Protein AF-A0AAN4WXF1-F1 (afdb_monomer)

Structure (mmCIF, N/CA/C/O backbone):
data_AF-A0AAN4WXF1-F1
#
_entry.id   AF-A0AAN4WXF1-F1
#
loop_
_atom_site.group_PDB
_atom_site.id
_atom_site.type_symbol
_atom_site.label_atom_id
_atom_site.label_alt_id
_atom_site.label_comp_id
_atom_site.label_asym_id
_atom_site.label_entity_id
_atom_site.label_seq_id
_atom_site.pdbx_PDB_ins_code
_atom_site.Cartn_x
_atom_site.Cartn_y
_atom_site.Cartn_z
_atom_site.occupancy
_atom_site.B_iso_or_equiv
_atom_site.auth_seq_id
_atom_site.auth_comp_id
_atom_site.auth_asym_id
_atom_site.auth_atom_id
_atom_site.pdbx_PDB_model_num
ATOM 1 N N . MET A 1 1 ? -8.183 4.269 -9.294 1.00 59.34 1 MET A N 1
ATOM 2 C CA . MET A 1 1 ? -8.084 4.312 -7.815 1.00 59.34 1 MET A CA 1
ATOM 3 C C . MET A 1 1 ? -9.242 3.637 -7.109 1.00 59.34 1 MET A C 1
ATOM 5 O O . MET A 1 1 ? -8.996 2.835 -6.213 1.00 59.34 1 MET A O 1
ATOM 9 N N . ASP A 1 2 ? -10.482 3.913 -7.511 1.00 66.62 2 ASP A N 1
ATOM 10 C CA . ASP A 1 2 ? -11.657 3.361 -6.826 1.00 66.62 2 ASP A CA 1
ATOM 11 C C . ASP A 1 2 ? -11.705 1.835 -6.850 1.00 66.62 2 ASP A C 1
ATOM 13 O O . ASP A 1 2 ? -12.111 1.224 -5.871 1.00 66.62 2 ASP A O 1
ATOM 17 N N . GLU A 1 3 ? -11.187 1.201 -7.902 1.00 74.62 3 GLU A N 1
ATOM 18 C CA . GLU A 1 3 ? -11.082 -0.256 -7.959 1.00 74.62 3 GLU A CA 1
ATOM 19 C C . GLU A 1 3 ? -10.227 -0.833 -6.817 1.00 74.62 3 GLU A C 1
ATOM 21 O O . GLU A 1 3 ? -10.701 -1.702 -6.098 1.00 74.62 3 GLU A O 1
ATOM 26 N N . LEU A 1 4 ? -9.008 -0.329 -6.579 1.00 75.62 4 LEU A N 1
ATOM 27 C CA . LEU A 1 4 ? -8.155 -0.815 -5.481 1.00 75.62 4 LEU A CA 1
ATOM 28 C C . LEU A 1 4 ? -8.730 -0.454 -4.108 1.00 75.62 4 LEU A C 1
ATOM 30 O O . LEU A 1 4 ? -8.654 -1.254 -3.180 1.00 75.62 4 LEU A O 1
ATOM 34 N N . ARG A 1 5 ? -9.350 0.722 -3.973 1.00 77.62 5 ARG A N 1
ATOM 35 C CA . ARG A 1 5 ? -10.013 1.132 -2.726 1.00 77.62 5 ARG A CA 1
ATOM 36 C C . ARG A 1 5 ? -11.242 0.275 -2.411 1.00 77.62 5 ARG A C 1
ATOM 38 O O . ARG A 1 5 ? -11.523 0.029 -1.244 1.00 77.62 5 ARG A O 1
ATOM 45 N N . ASN A 1 6 ? -11.955 -0.202 -3.429 1.00 79.00 6 ASN A N 1
ATOM 46 C CA . ASN A 1 6 ? -13.164 -1.006 -3.254 1.00 79.00 6 ASN A CA 1
ATOM 47 C C . ASN A 1 6 ? -12.859 -2.507 -3.167 1.00 79.00 6 ASN A C 1
ATOM 49 O O . ASN A 1 6 ? -13.445 -3.208 -2.342 1.00 79.00 6 ASN A O 1
ATOM 53 N N . LEU A 1 7 ? -11.926 -2.997 -3.985 1.00 82.88 7 LEU A N 1
ATOM 54 C CA . LEU A 1 7 ? -11.638 -4.424 -4.152 1.00 82.88 7 LEU A CA 1
ATOM 55 C C . LEU A 1 7 ? -10.369 -4.873 -3.421 1.00 82.88 7 LEU A C 1
ATOM 57 O O . LEU A 1 7 ? -10.243 -6.049 -3.094 1.00 82.88 7 LEU A O 1
ATOM 61 N N . GLY A 1 8 ? -9.449 -3.960 -3.112 1.00 86.12 8 GLY A N 1
ATOM 62 C CA . GLY A 1 8 ? -8.135 -4.289 -2.568 1.00 86.12 8 GLY A CA 1
ATOM 63 C C . GLY A 1 8 ? -7.158 -4.807 -3.628 1.00 86.12 8 GLY A C 1
ATOM 64 O O . GLY A 1 8 ? -7.427 -4.782 -4.830 1.00 86.12 8 GLY A O 1
ATOM 65 N N . PHE A 1 9 ? -6.013 -5.318 -3.182 1.00 86.62 9 PHE A N 1
ATOM 66 C CA . PHE A 1 9 ? -4.986 -5.918 -4.038 1.00 86.62 9 PHE A CA 1
ATOM 67 C C . PHE A 1 9 ? -5.253 -7.417 -4.224 1.00 86.62 9 PHE A C 1
ATOM 69 O O . PHE A 1 9 ? -4.504 -8.271 -3.744 1.00 86.62 9 PHE A O 1
ATOM 76 N N . GLN A 1 10 ? -6.374 -7.750 -4.870 1.00 79.12 10 GLN A N 1
ATOM 77 C CA . GLN A 1 10 ? -6.744 -9.149 -5.130 1.00 79.12 10 GLN A CA 1
ATOM 78 C C . GLN A 1 10 ? -6.155 -9.701 -6.423 1.00 79.12 10 GLN A C 1
ATOM 80 O O . GLN A 1 10 ? -5.816 -10.880 -6.490 1.00 79.12 10 GLN A O 1
ATOM 85 N N . ARG A 1 11 ? -6.003 -8.843 -7.433 1.00 72.69 11 ARG A N 1
ATOM 86 C CA . ARG A 1 11 ? -5.350 -9.176 -8.699 1.00 72.69 11 ARG A CA 1
ATOM 87 C C . ARG A 1 11 ? -3.944 -8.598 -8.696 1.00 72.69 11 ARG A C 1
ATOM 89 O O . ARG A 1 11 ? -3.783 -7.392 -8.520 1.00 72.69 11 ARG A O 1
ATOM 96 N N . ARG A 1 12 ? -2.954 -9.460 -8.911 1.00 76.69 12 ARG A N 1
ATOM 97 C CA . ARG A 1 12 ? -1.555 -9.063 -9.085 1.00 76.69 12 ARG A CA 1
ATOM 98 C C . ARG A 1 12 ? -1.435 -8.360 -10.430 1.00 76.69 12 ARG A C 1
ATOM 100 O O . ARG A 1 12 ? -1.996 -8.830 -11.419 1.00 76.69 12 ARG A O 1
ATOM 107 N N . ARG A 1 13 ? -0.791 -7.197 -10.443 1.00 68.06 13 ARG A N 1
ATOM 108 C CA . ARG A 1 13 ? -0.659 -6.369 -11.644 1.00 68.06 13 ARG A CA 1
ATOM 109 C C . ARG A 1 13 ? 0.809 -6.266 -12.009 1.00 68.06 13 ARG A C 1
ATOM 111 O O . ARG A 1 13 ? 1.614 -5.819 -11.203 1.00 68.06 13 ARG A O 1
ATOM 118 N N . SER A 1 14 ? 1.118 -6.586 -13.254 1.00 71.19 14 SER A N 1
ATOM 119 C CA . SER A 1 14 ? 2.428 -6.443 -13.889 1.00 71.19 14 SER A CA 1
ATOM 120 C C . SER A 1 14 ? 2.758 -4.993 -14.269 1.00 71.19 14 SER A C 1
ATOM 122 O O . SER A 1 14 ? 3.705 -4.769 -15.007 1.00 71.19 14 SER A O 1
ATOM 124 N N . GLY A 1 15 ? 2.023 -3.989 -13.772 1.00 79.19 15 GLY A N 1
ATOM 125 C CA . GLY A 1 15 ? 2.074 -2.608 -14.276 1.00 79.19 15 GLY A CA 1
ATOM 126 C C . GLY A 1 15 ? 3.481 -2.004 -14.345 1.00 79.19 15 GLY A C 1
ATOM 127 O O . GLY A 1 15 ? 3.877 -1.499 -15.393 1.00 79.19 15 GLY A O 1
ATOM 128 N N . ALA A 1 16 ? 4.274 -2.109 -13.274 1.00 81.88 16 ALA A N 1
ATOM 129 C CA . ALA A 1 16 ? 5.653 -1.611 -13.267 1.00 81.88 16 ALA A CA 1
ATOM 130 C C . ALA A 1 16 ? 6.595 -2.439 -14.165 1.00 81.88 16 ALA A C 1
ATOM 132 O O . ALA A 1 16 ? 7.512 -1.881 -14.771 1.00 81.88 16 ALA A O 1
ATOM 133 N N . VAL A 1 17 ? 6.357 -3.748 -14.293 1.00 85.62 17 VAL A N 1
ATOM 134 C CA . VAL A 1 17 ? 7.107 -4.636 -15.199 1.00 85.62 17 VAL A CA 1
ATOM 135 C C . VAL A 1 17 ? 6.808 -4.273 -16.651 1.00 85.62 17 VAL A C 1
ATOM 137 O O . VAL A 1 17 ? 7.719 -3.947 -17.404 1.00 85.62 17 VAL A O 1
ATOM 140 N N . GLU A 1 18 ? 5.533 -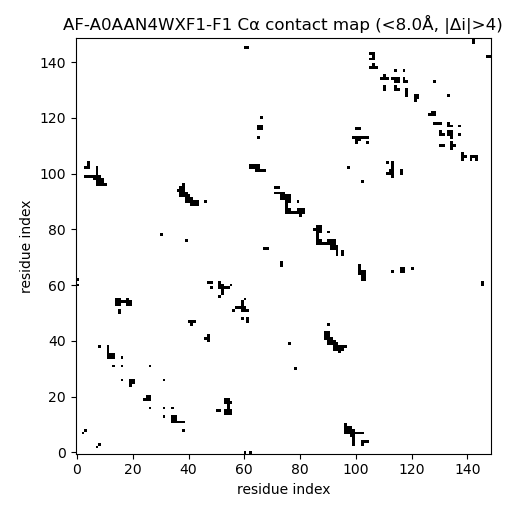4.214 -17.029 1.00 86.06 18 GLU A N 1
ATOM 141 C CA . GLU A 1 18 ? 5.076 -3.796 -18.358 1.00 86.06 18 GLU A CA 1
ATOM 142 C C . GLU A 1 18 ? 5.537 -2.379 -18.702 1.00 86.06 18 GLU A C 1
ATOM 144 O O . GLU A 1 18 ? 5.921 -2.099 -19.835 1.00 86.06 18 GLU A O 1
ATOM 149 N N . GLY A 1 19 ? 5.507 -1.461 -17.734 1.00 85.25 19 GLY A N 1
ATOM 150 C CA . GLY A 1 19 ? 6.043 -0.112 -17.890 1.00 85.25 19 GLY A CA 1
ATOM 151 C C . GLY A 1 19 ? 7.545 -0.098 -18.172 1.00 85.25 19 GLY A C 1
ATOM 152 O O . GLY A 1 19 ? 8.002 0.632 -19.048 1.00 85.25 19 GLY A O 1
ATOM 153 N N . THR A 1 20 ? 8.313 -0.936 -17.475 1.00 85.81 20 THR A N 1
ATOM 154 C CA . THR A 1 20 ? 9.762 -1.074 -17.684 1.00 85.81 20 THR A CA 1
ATOM 155 C C . THR A 1 20 ? 10.090 -1.650 -19.057 1.00 85.81 20 THR A C 1
ATOM 157 O O . THR A 1 20 ? 10.900 -1.063 -19.773 1.00 85.81 20 THR A O 1
ATOM 160 N N . LEU A 1 21 ? 9.402 -2.722 -19.459 1.00 87.56 21 LEU A N 1
ATOM 161 C CA . LEU A 1 21 ? 9.578 -3.343 -20.773 1.00 87.56 21 LEU A CA 1
ATOM 162 C C . LEU A 1 21 ? 9.206 -2.378 -21.911 1.00 87.56 21 LEU A C 1
ATOM 164 O O . LEU A 1 21 ? 9.952 -2.243 -22.876 1.00 87.56 21 LEU A O 1
ATOM 168 N N . ARG A 1 22 ? 8.098 -1.630 -21.779 1.00 88.56 22 ARG A N 1
ATOM 169 C CA . ARG A 1 22 ? 7.700 -0.598 -22.761 1.00 88.56 22 ARG A CA 1
ATOM 170 C C . ARG A 1 22 ? 8.718 0.532 -22.899 1.00 88.56 22 ARG A C 1
ATOM 172 O O . ARG A 1 22 ? 8.821 1.118 -23.970 1.00 88.56 22 ARG A O 1
ATOM 179 N N . ALA A 1 23 ? 9.460 0.838 -21.837 1.00 85.81 23 ALA A N 1
ATOM 180 C CA . ALA A 1 23 ? 10.526 1.836 -21.856 1.00 85.81 23 ALA A CA 1
ATOM 181 C C . ALA A 1 23 ? 11.849 1.312 -22.459 1.00 85.81 23 ALA A C 1
ATOM 183 O O . ALA A 1 23 ? 12.828 2.052 -22.482 1.00 85.81 23 ALA A O 1
ATOM 184 N N . GLY A 1 24 ? 11.884 0.066 -22.951 1.00 87.56 24 GLY A N 1
ATOM 185 C CA . GLY A 1 24 ? 13.038 -0.517 -23.643 1.00 87.56 24 GLY A CA 1
ATOM 186 C C . GLY A 1 24 ? 14.116 -1.090 -22.722 1.00 87.56 24 GLY A C 1
ATOM 187 O O . GLY A 1 24 ? 15.217 -1.366 -23.187 1.00 87.56 24 GLY A O 1
ATOM 188 N N . TYR A 1 25 ? 13.824 -1.260 -21.431 1.00 85.81 25 TYR A N 1
ATOM 189 C CA . TYR A 1 25 ? 14.741 -1.908 -20.495 1.00 85.81 25 TYR A CA 1
ATOM 190 C C . TYR A 1 25 ? 14.540 -3.422 -20.499 1.00 85.81 25 TYR A C 1
ATOM 192 O O . TYR A 1 25 ? 13.407 -3.907 -20.510 1.00 85.81 25 TYR A O 1
ATOM 200 N N . GLU A 1 26 ? 15.642 -4.160 -20.404 1.00 88.06 26 GLU A N 1
ATOM 201 C CA . GLU A 1 26 ? 15.617 -5.602 -20.175 1.00 88.06 26 GLU A CA 1
ATOM 202 C C . GLU A 1 26 ? 15.444 -5.896 -18.680 1.00 88.06 26 GLU A C 1
ATOM 204 O O . GLU A 1 26 ? 16.101 -5.298 -17.825 1.00 88.06 26 GLU A O 1
ATOM 209 N N . LEU A 1 27 ? 14.536 -6.819 -18.365 1.00 84.94 27 LEU A N 1
ATOM 210 C CA . LEU A 1 27 ? 14.316 -7.329 -17.016 1.00 84.94 27 LEU A CA 1
ATOM 211 C C . LEU A 1 27 ? 14.685 -8.806 -16.969 1.00 84.94 27 LEU A C 1
ATOM 213 O O . LEU A 1 27 ? 14.391 -9.557 -17.896 1.00 84.94 27 LEU A O 1
ATOM 217 N N . ASN A 1 28 ? 15.285 -9.226 -15.858 1.00 87.31 28 ASN A N 1
ATOM 218 C CA . ASN A 1 28 ? 15.529 -10.637 -15.593 1.00 87.31 28 ASN A CA 1
ATOM 219 C C . ASN A 1 28 ? 14.188 -11.393 -15.500 1.00 87.31 28 ASN A C 1
ATOM 221 O O . ASN A 1 28 ? 13.256 -10.914 -14.850 1.00 87.31 28 ASN A O 1
ATOM 225 N N . GLU A 1 29 ? 14.096 -12.579 -16.108 1.00 87.62 29 GLU A N 1
ATOM 226 C CA . GLU A 1 29 ? 12.892 -13.424 -16.077 1.00 87.62 29 GLU A CA 1
ATOM 227 C C . GLU A 1 29 ? 12.404 -13.705 -14.649 1.00 87.62 29 GLU A C 1
ATOM 229 O O . GLU A 1 29 ? 11.201 -13.664 -14.398 1.00 87.62 29 GLU A O 1
ATOM 234 N N . ASN A 1 30 ? 13.321 -13.863 -13.690 1.00 86.94 30 ASN A N 1
ATOM 235 C CA . ASN A 1 30 ? 12.989 -14.073 -12.279 1.00 86.94 30 ASN A CA 1
ATOM 236 C C . ASN A 1 30 ? 12.190 -12.899 -11.686 1.00 86.94 30 ASN A C 1
ATOM 238 O O . ASN A 1 30 ? 11.287 -13.108 -10.876 1.00 86.94 30 ASN A O 1
ATOM 242 N N . VAL A 1 31 ? 12.485 -11.663 -12.109 1.00 86.31 31 VAL A N 1
ATOM 243 C CA . VAL A 1 31 ? 11.761 -10.459 -11.665 1.00 86.31 31 VAL A CA 1
ATOM 244 C C . VAL A 1 31 ? 10.347 -10.461 -12.242 1.00 86.31 31 VAL A C 1
ATOM 246 O O . VAL A 1 31 ? 9.387 -10.145 -11.539 1.00 86.31 31 VAL A O 1
ATOM 249 N N . ILE A 1 32 ? 10.200 -10.853 -13.511 1.00 87.38 32 ILE A N 1
ATOM 250 C CA . ILE A 1 32 ? 8.899 -10.949 -14.188 1.00 87.38 32 ILE A CA 1
ATOM 251 C C . ILE A 1 32 ? 8.037 -12.027 -13.522 1.00 87.38 32 ILE A C 1
ATOM 253 O O . ILE A 1 32 ? 6.878 -11.774 -13.178 1.00 87.38 32 ILE A O 1
ATOM 257 N N . GLU A 1 33 ? 8.606 -13.212 -13.290 1.00 88.00 33 GLU A N 1
ATOM 258 C CA . GLU A 1 33 ? 7.921 -14.309 -12.613 1.00 88.00 33 GLU A CA 1
ATOM 259 C C . GLU A 1 33 ? 7.511 -13.895 -11.199 1.00 88.00 33 GLU A C 1
ATOM 261 O O . GLU A 1 33 ? 6.341 -14.025 -10.830 1.00 88.00 33 GLU A O 1
ATOM 266 N N . SER A 1 34 ? 8.427 -13.309 -10.426 1.00 87.88 34 SER A N 1
ATOM 267 C CA . SER A 1 34 ? 8.122 -12.855 -9.073 1.00 87.88 34 SER A CA 1
ATOM 268 C C . SER A 1 34 ? 7.013 -11.801 -9.049 1.00 87.88 34 SER A C 1
ATOM 270 O O . SER A 1 34 ? 6.091 -11.900 -8.228 1.00 87.88 34 SER A O 1
ATOM 272 N N . ALA A 1 35 ? 7.043 -10.839 -9.975 1.00 86.62 35 ALA A N 1
ATOM 273 C CA . ALA A 1 35 ? 6.022 -9.804 -10.101 1.00 86.62 35 ALA A CA 1
ATOM 274 C C . ALA A 1 35 ? 4.624 -10.373 -10.388 1.00 86.62 35 ALA A C 1
ATOM 276 O O . ALA A 1 35 ? 3.616 -9.803 -9.969 1.00 86.62 35 ALA A O 1
ATOM 277 N N . SER A 1 36 ? 4.548 -11.530 -11.051 1.00 88.00 36 SER A N 1
ATOM 278 C CA . SER A 1 36 ? 3.284 -12.227 -11.304 1.00 88.00 36 SER A CA 1
ATOM 279 C C . SER A 1 36 ? 2.696 -12.909 -10.060 1.00 88.00 36 SER A C 1
ATOM 281 O O . SER A 1 36 ? 1.498 -13.195 -10.027 1.00 88.00 36 SER A O 1
ATOM 283 N N . GLN A 1 37 ? 3.513 -13.156 -9.027 1.00 90.25 37 GLN A N 1
ATOM 284 C CA . GLN A 1 37 ? 3.149 -13.942 -7.841 1.00 90.25 37 GLN A CA 1
ATOM 285 C C . GLN A 1 37 ? 3.004 -13.114 -6.557 1.00 90.25 37 GLN A C 1
ATOM 287 O O . GLN A 1 37 ? 2.376 -13.585 -5.603 1.00 90.25 37 GLN A O 1
ATOM 292 N N . HIS A 1 38 ? 3.495 -11.872 -6.531 1.00 92.25 38 HIS A N 1
ATOM 293 C CA . HIS A 1 38 ? 3.501 -11.046 -5.324 1.00 92.25 38 HIS A CA 1
ATOM 294 C C . HIS A 1 38 ? 2.814 -9.687 -5.501 1.00 92.25 38 HIS A C 1
ATOM 296 O O . HIS A 1 38 ? 2.795 -9.099 -6.578 1.00 92.25 38 HIS A O 1
ATOM 302 N N . ASN A 1 39 ? 2.270 -9.177 -4.399 1.00 91.12 39 ASN A N 1
ATOM 303 C CA . ASN A 1 39 ? 1.975 -7.763 -4.208 1.00 91.12 39 ASN A CA 1
ATOM 304 C C . ASN A 1 39 ? 3.182 -7.101 -3.534 1.00 91.12 39 ASN A C 1
ATOM 306 O O . ASN A 1 39 ? 3.714 -7.658 -2.572 1.00 91.12 39 ASN 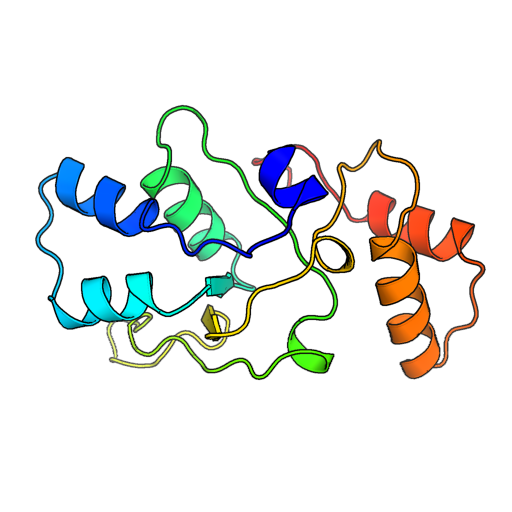A O 1
ATOM 310 N N . TYR A 1 40 ? 3.579 -5.924 -4.017 1.00 90.88 40 TYR A N 1
ATOM 311 C CA . TYR A 1 40 ? 4.764 -5.198 -3.557 1.00 90.88 40 TYR A CA 1
ATOM 312 C C . TYR A 1 40 ? 4.355 -3.956 -2.772 1.00 90.88 40 TYR A C 1
ATOM 314 O O . TYR A 1 40 ? 3.462 -3.213 -3.184 1.00 90.88 40 TYR A O 1
ATOM 322 N N . PHE A 1 41 ? 5.029 -3.730 -1.649 1.00 92.12 41 PHE A N 1
ATOM 323 C CA . PHE A 1 41 ? 4.808 -2.602 -0.754 1.00 92.12 41 PHE A CA 1
ATOM 324 C C . PHE A 1 41 ? 6.147 -2.006 -0.355 1.00 92.12 41 PHE A C 1
ATOM 326 O O . PHE A 1 41 ? 7.167 -2.691 -0.297 1.00 92.12 41 PHE A O 1
ATOM 333 N N . THR A 1 42 ? 6.141 -0.716 -0.049 1.00 92.12 42 THR A N 1
ATOM 334 C CA . THR A 1 42 ? 7.336 -0.062 0.458 1.00 92.12 42 THR A CA 1
ATOM 335 C C . THR A 1 42 ? 7.003 0.984 1.505 1.00 92.12 42 THR A C 1
ATOM 337 O O . THR A 1 42 ? 6.014 1.707 1.385 1.00 92.12 42 THR A O 1
ATOM 340 N N . GLY A 1 43 ? 7.842 1.048 2.537 1.00 89.88 43 GLY A N 1
ATOM 341 C CA . GLY A 1 43 ? 7.881 2.164 3.479 1.00 89.88 43 GLY A CA 1
ATOM 342 C C . GLY A 1 43 ? 8.700 3.360 2.976 1.00 89.88 43 GLY A C 1
ATOM 343 O O . GLY A 1 43 ? 8.635 4.424 3.585 1.00 89.88 43 GLY A O 1
ATOM 344 N N . SER A 1 44 ? 9.467 3.214 1.883 1.00 88.12 44 SER A N 1
ATOM 345 C CA . SER A 1 44 ? 10.232 4.303 1.260 1.00 88.12 44 SER A CA 1
ATOM 346 C C . SER A 1 44 ? 9.365 5.059 0.260 1.00 88.12 44 SER A C 1
ATOM 348 O O . SER A 1 44 ? 8.851 4.505 -0.716 1.00 88.12 44 SER A O 1
ATOM 350 N N . ARG A 1 45 ? 9.262 6.369 0.472 1.00 83.81 45 ARG A N 1
ATOM 351 C CA . ARG A 1 45 ? 8.547 7.281 -0.419 1.00 83.81 45 ARG A CA 1
ATOM 352 C C . ARG A 1 45 ? 9.151 7.287 -1.821 1.00 83.81 45 ARG A C 1
ATOM 354 O O . ARG A 1 45 ? 8.420 7.264 -2.808 1.00 83.81 45 ARG A O 1
ATOM 361 N N . GLU A 1 46 ? 10.470 7.342 -1.906 1.00 85.31 46 GLU A N 1
ATOM 362 C CA . GLU A 1 46 ? 11.224 7.420 -3.154 1.00 85.31 46 GLU A CA 1
ATOM 363 C C . GLU A 1 46 ? 10.957 6.171 -3.997 1.00 85.31 46 GLU A C 1
ATOM 365 O O . GLU A 1 46 ? 10.604 6.277 -5.172 1.00 85.31 46 GLU A O 1
ATOM 370 N N . SER A 1 47 ? 11.008 4.996 -3.363 1.00 87.19 47 SER A N 1
ATOM 371 C CA . SER A 1 47 ? 10.691 3.717 -4.007 1.00 87.19 47 SER A CA 1
ATOM 372 C C . SER A 1 47 ? 9.235 3.672 -4.482 1.00 87.19 47 SER A C 1
ATOM 374 O O . SER A 1 47 ? 8.969 3.303 -5.627 1.00 87.19 47 SER A O 1
ATOM 376 N N . ALA A 1 48 ? 8.288 4.132 -3.654 1.00 88.38 48 ALA A N 1
ATOM 377 C CA . ALA A 1 48 ? 6.873 4.183 -4.021 1.00 88.38 48 ALA A CA 1
ATOM 378 C C . ALA A 1 48 ? 6.631 5.083 -5.246 1.00 88.38 48 ALA A C 1
ATOM 380 O O . ALA A 1 48 ? 5.930 4.686 -6.180 1.00 88.38 48 ALA A O 1
ATOM 381 N N . LYS A 1 49 ? 7.256 6.272 -5.280 1.00 86.50 49 LYS A N 1
ATOM 382 C CA . LYS A 1 49 ? 7.189 7.202 -6.420 1.00 86.50 49 LYS A CA 1
ATOM 383 C C . LYS A 1 49 ? 7.775 6.578 -7.687 1.00 86.50 49 LYS A C 1
ATOM 385 O O . LYS A 1 49 ? 7.172 6.705 -8.754 1.00 86.50 49 LYS A O 1
ATOM 390 N N . CYS A 1 50 ? 8.906 5.881 -7.583 1.00 85.06 50 CYS A N 1
ATOM 391 C CA . CYS A 1 50 ? 9.514 5.171 -8.709 1.00 85.06 50 CYS A CA 1
ATOM 392 C C . CYS A 1 50 ? 8.573 4.105 -9.291 1.00 85.06 50 CYS A C 1
ATOM 394 O O . CYS A 1 50 ? 8.367 4.077 -10.505 1.00 85.06 50 CYS A O 1
ATOM 396 N N . TYR A 1 51 ? 7.952 3.273 -8.450 1.00 84.62 51 TYR A N 1
ATOM 397 C CA . TYR A 1 51 ? 7.010 2.245 -8.908 1.00 84.62 51 TYR A CA 1
ATOM 398 C C . TYR A 1 51 ? 5.744 2.835 -9.536 1.00 84.62 51 TYR A C 1
ATOM 400 O O . TYR A 1 51 ? 5.304 2.360 -10.587 1.00 84.62 51 TYR A O 1
ATOM 408 N N . ALA A 1 52 ? 5.183 3.888 -8.937 1.00 86.25 52 ALA A N 1
ATOM 409 C CA . ALA A 1 52 ? 3.999 4.560 -9.464 1.00 86.25 52 ALA A CA 1
ATOM 410 C C . ALA A 1 52 ? 4.269 5.173 -10.846 1.00 86.25 52 ALA A C 1
ATOM 412 O O . ALA A 1 52 ? 3.553 4.863 -11.796 1.00 86.25 52 ALA A O 1
ATOM 413 N N . ARG A 1 53 ? 5.354 5.951 -10.984 1.00 86.12 53 ARG A N 1
ATOM 414 C CA . ARG A 1 53 ? 5.766 6.559 -12.264 1.00 86.12 53 ARG A CA 1
ATOM 415 C C . ARG A 1 53 ? 6.096 5.524 -13.328 1.00 86.12 53 ARG A C 1
ATOM 417 O O . ARG A 1 53 ? 5.846 5.761 -14.502 1.00 86.12 53 ARG A O 1
ATOM 424 N N . ARG A 1 54 ? 6.661 4.378 -12.941 1.00 84.94 54 ARG A N 1
ATOM 425 C CA . ARG A 1 54 ? 6.938 3.298 -13.892 1.00 84.94 54 ARG A CA 1
ATOM 426 C C . ARG A 1 54 ? 5.655 2.637 -14.388 1.00 84.94 54 ARG A C 1
ATOM 428 O O . ARG A 1 54 ? 5.577 2.287 -15.559 1.00 84.94 54 ARG A O 1
ATOM 435 N N . SER A 1 55 ? 4.673 2.466 -13.506 1.00 84.25 55 SER A N 1
ATOM 436 C CA . SER A 1 55 ? 3.398 1.819 -13.833 1.00 84.25 55 SER A CA 1
ATOM 437 C C . SER A 1 55 ? 2.522 2.692 -14.734 1.00 84.25 55 SER A C 1
ATOM 439 O O . SER A 1 55 ? 1.983 2.200 -15.724 1.00 84.25 55 SER A O 1
ATOM 441 N N . ASP A 1 56 ? 2.411 3.981 -14.406 1.00 83.00 56 ASP A N 1
ATOM 442 C CA . ASP A 1 56 ? 1.706 4.986 -15.200 1.00 83.00 56 ASP A CA 1
ATOM 443 C C . ASP A 1 56 ? 2.502 6.304 -15.179 1.00 83.00 56 ASP A C 1
ATOM 445 O O . ASP A 1 56 ? 2.426 7.063 -14.210 1.00 83.00 56 ASP A O 1
ATOM 449 N N . PRO A 1 57 ? 3.300 6.584 -16.225 1.00 82.00 57 PRO A N 1
ATOM 450 C CA . PRO A 1 57 ? 4.082 7.814 -16.296 1.00 82.00 57 PRO A CA 1
ATOM 451 C C . PRO A 1 57 ? 3.235 9.085 -16.424 1.00 82.00 57 PRO A C 1
ATOM 453 O O . PRO A 1 57 ? 3.725 10.162 -16.093 1.00 82.00 57 PRO A O 1
ATOM 456 N N . GLN A 1 58 ? 2.003 8.982 -16.937 1.00 82.25 58 GLN A N 1
ATOM 457 C CA . GLN A 1 58 ? 1.137 10.139 -17.191 1.00 82.25 58 GLN A CA 1
ATOM 458 C C . GLN A 1 58 ? 0.293 10.484 -15.966 1.00 82.25 58 GLN A C 1
ATOM 460 O O . GLN A 1 58 ? 0.070 11.659 -15.690 1.00 82.25 58 GLN A O 1
ATOM 465 N N . ASN A 1 59 ? -0.155 9.465 -15.232 1.00 81.06 59 ASN A N 1
ATOM 466 C CA . ASN A 1 59 ? -0.989 9.610 -14.044 1.00 81.06 59 ASN A CA 1
ATOM 467 C C . ASN A 1 59 ? -0.492 8.673 -12.931 1.00 81.06 59 ASN A C 1
ATOM 469 O O . ASN A 1 59 ? -1.209 7.743 -12.544 1.00 81.06 59 ASN A O 1
ATOM 473 N N . PRO A 1 60 ? 0.737 8.869 -12.411 1.00 81.12 60 PRO A N 1
ATOM 474 C CA . PRO A 1 60 ? 1.220 8.060 -11.301 1.00 81.12 60 PRO A CA 1
ATOM 475 C C . PRO A 1 60 ? 0.261 8.214 -10.126 1.00 81.12 60 PRO A C 1
ATOM 477 O O . PRO A 1 60 ? -0.283 9.289 -9.897 1.00 81.12 60 PRO A O 1
ATOM 480 N N . THR A 1 61 ? 0.017 7.141 -9.379 1.00 78.31 61 THR A N 1
ATOM 481 C CA . THR A 1 61 ? -0.810 7.251 -8.178 1.00 78.31 61 THR A CA 1
ATOM 482 C C . THR A 1 61 ? -0.272 6.405 -7.046 1.00 78.31 61 THR A C 1
ATOM 484 O O . THR A 1 61 ? 0.061 5.232 -7.228 1.00 78.31 61 THR A O 1
ATOM 487 N N . LEU A 1 62 ? -0.244 6.996 -5.854 1.00 82.06 62 LEU A N 1
ATOM 488 C CA . LEU A 1 62 ? 0.123 6.310 -4.627 1.00 82.06 62 LEU A CA 1
ATOM 489 C C . LEU A 1 62 ? -1.116 5.768 -3.907 1.00 82.06 62 LEU A C 1
ATOM 491 O O . LEU A 1 62 ? -2.072 6.483 -3.606 1.00 82.06 62 LEU A O 1
ATOM 495 N N . VAL A 1 63 ? -1.080 4.475 -3.591 1.00 83.81 63 VAL A N 1
ATOM 496 C CA . VAL A 1 63 ? -2.087 3.803 -2.764 1.00 83.81 63 VAL A CA 1
ATOM 497 C C . VAL A 1 63 ? -1.443 3.469 -1.430 1.00 83.81 63 VAL A C 1
ATOM 499 O O . VAL A 1 63 ? -0.390 2.838 -1.389 1.00 83.81 63 VAL A O 1
ATOM 502 N N . ARG A 1 64 ? -2.081 3.881 -0.334 1.00 87.94 64 ARG A N 1
ATOM 503 C CA . ARG A 1 64 ? -1.598 3.606 1.020 1.00 87.94 64 ARG A CA 1
ATOM 504 C C . ARG A 1 64 ? -2.347 2.431 1.625 1.00 87.94 64 ARG A C 1
ATOM 506 O O . ARG A 1 64 ? -3.536 2.232 1.372 1.00 87.94 64 ARG A O 1
ATOM 513 N N . THR A 1 65 ? -1.642 1.677 2.452 1.00 91.06 65 THR A N 1
ATOM 514 C CA . THR A 1 65 ? -2.185 0.555 3.215 1.00 91.06 65 THR A CA 1
ATOM 515 C C . THR A 1 65 ? -1.877 0.719 4.691 1.00 91.06 65 THR A C 1
ATOM 517 O O . THR A 1 65 ? -0.933 1.420 5.049 1.00 91.06 65 THR A O 1
ATOM 520 N N . ILE A 1 66 ? -2.644 0.046 5.541 1.00 91.88 66 ILE A N 1
ATOM 521 C CA . ILE A 1 66 ? -2.469 0.075 6.992 1.00 91.88 66 ILE A CA 1
ATOM 522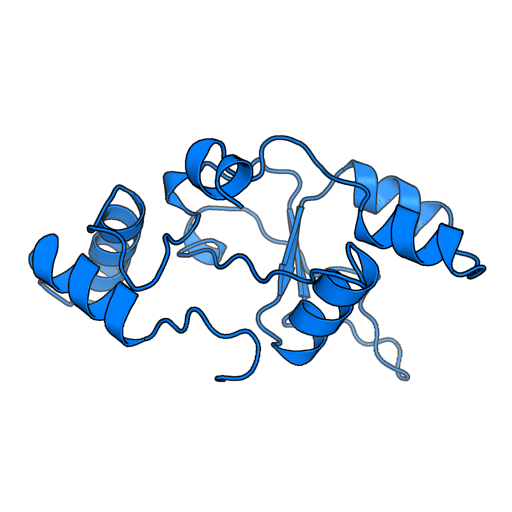 C C . ILE A 1 66 ? -2.407 -1.336 7.571 1.00 91.88 66 ILE A C 1
ATOM 524 O O . ILE A 1 66 ? -3.024 -2.255 7.038 1.00 91.88 66 ILE A O 1
ATOM 528 N N . GLY A 1 67 ? -1.624 -1.499 8.635 1.00 91.88 67 GLY A N 1
ATOM 529 C CA . GLY A 1 67 ? -1.517 -2.723 9.423 1.00 91.88 67 GLY A CA 1
ATOM 530 C C . GLY A 1 67 ? -1.000 -3.963 8.708 1.00 91.88 67 GLY A C 1
ATOM 531 O O . GLY A 1 67 ? -1.210 -5.078 9.185 1.00 91.88 67 GLY A O 1
ATOM 532 N N . LEU A 1 68 ? -0.309 -3.805 7.574 1.00 93.38 68 LEU A N 1
ATOM 533 C CA . LEU A 1 68 ? 0.214 -4.954 6.836 1.00 93.38 68 LEU A CA 1
ATOM 534 C C . LEU A 1 68 ? 1.171 -5.834 7.663 1.00 93.38 68 LEU A C 1
ATOM 536 O O . LEU A 1 68 ? 0.949 -7.045 7.666 1.00 93.38 68 LEU A O 1
ATOM 540 N N . PRO A 1 69 ? 2.168 -5.288 8.396 1.00 90.75 69 PRO A N 1
ATOM 541 C CA . PRO A 1 69 ? 3.142 -6.116 9.116 1.00 90.75 69 PRO A CA 1
ATOM 542 C C . PRO A 1 69 ? 2.524 -7.028 10.182 1.00 90.75 69 PRO A C 1
ATOM 544 O O . PRO A 1 69 ? 3.037 -8.111 10.432 1.00 90.75 69 PRO A O 1
ATOM 547 N N . ASN A 1 70 ? 1.405 -6.611 10.779 1.00 90.19 70 ASN A N 1
ATOM 548 C CA . ASN A 1 70 ? 0.723 -7.361 11.836 1.00 90.19 70 ASN A CA 1
ATOM 549 C C . ASN A 1 70 ? -0.280 -8.394 11.293 1.00 90.19 70 ASN A C 1
ATOM 551 O O . ASN A 1 70 ? -0.725 -9.269 12.030 1.00 90.19 70 ASN A O 1
ATOM 555 N N . ASN A 1 71 ? -0.676 -8.285 10.020 1.00 93.75 71 ASN A N 1
ATOM 556 C CA . ASN A 1 71 ? -1.800 -9.044 9.458 1.00 93.75 71 ASN A CA 1
ATOM 557 C C . ASN A 1 71 ? -1.414 -9.950 8.282 1.00 93.75 71 ASN A C 1
ATOM 559 O O . ASN A 1 71 ? -2.223 -10.778 7.859 1.00 93.75 71 ASN A O 1
ATOM 563 N N . PHE A 1 72 ? -0.207 -9.803 7.733 1.00 95.12 72 PHE A N 1
ATOM 564 C CA . PHE A 1 72 ? 0.249 -10.549 6.565 1.00 95.12 72 PHE A CA 1
ATOM 565 C C . PHE A 1 72 ? 1.692 -11.001 6.738 1.00 95.12 72 PHE A C 1
ATOM 567 O O . PHE A 1 72 ? 2.514 -10.292 7.309 1.00 95.12 72 PHE A O 1
ATOM 574 N N . ASN A 1 73 ? 2.013 -12.165 6.172 1.00 95.06 73 ASN A N 1
ATOM 575 C CA . ASN A 1 73 ? 3.399 -12.588 6.044 1.00 95.06 73 ASN A CA 1
ATOM 576 C C . ASN A 1 73 ? 4.068 -11.758 4.940 1.00 95.06 73 ASN A C 1
ATOM 578 O O . ASN A 1 73 ? 3.770 -11.946 3.753 1.00 95.06 73 ASN A O 1
ATOM 582 N N . LEU A 1 74 ? 4.902 -10.807 5.354 1.00 95.31 74 LEU A N 1
ATOM 583 C CA . LEU A 1 74 ? 5.690 -9.951 4.479 1.00 95.31 74 LEU A CA 1
ATOM 584 C C . LEU A 1 74 ? 7.124 -10.477 4.449 1.00 95.31 74 LEU A C 1
ATOM 586 O O . LEU A 1 74 ? 7.730 -10.688 5.497 1.00 95.31 74 LEU A O 1
ATOM 590 N N . GLU A 1 75 ? 7.670 -10.652 3.253 1.00 95.69 75 GLU A N 1
ATOM 591 C CA . GLU A 1 75 ? 9.089 -10.942 3.053 1.00 95.69 75 GLU A CA 1
ATOM 592 C C . GLU A 1 75 ? 9.775 -9.735 2.415 1.00 95.69 75 GLU A C 1
ATOM 594 O O . GLU A 1 75 ? 9.136 -8.971 1.690 1.00 95.69 75 GLU A O 1
ATOM 599 N N . LEU A 1 76 ? 11.067 -9.545 2.691 1.00 94.69 76 LEU A N 1
ATOM 600 C CA . LEU A 1 76 ? 11.861 -8.538 1.989 1.00 94.69 76 LEU A CA 1
ATOM 601 C C . LEU A 1 76 ? 11.877 -8.844 0.492 1.00 94.69 76 LEU A C 1
ATOM 603 O O . LEU A 1 76 ? 11.938 -10.009 0.101 1.00 94.69 76 LEU A O 1
ATOM 607 N N . ASP A 1 77 ? 11.838 -7.805 -0.336 1.00 92.19 77 ASP A N 1
ATOM 608 C CA . ASP A 1 77 ? 11.925 -7.965 -1.782 1.00 92.19 77 ASP A CA 1
ATOM 609 C C . ASP A 1 77 ? 13.388 -8.218 -2.211 1.00 92.19 77 ASP A C 1
ATOM 611 O O . ASP A 1 77 ? 14.185 -7.276 -2.218 1.00 92.19 77 ASP A O 1
ATOM 615 N N . PRO A 1 78 ? 13.778 -9.456 -2.579 1.00 91.00 78 PRO A N 1
ATOM 616 C CA . PRO A 1 78 ? 15.152 -9.806 -2.929 1.00 91.00 78 PRO A CA 1
ATOM 617 C C . PRO A 1 78 ? 15.667 -9.098 -4.184 1.00 91.00 78 PRO A C 1
ATOM 619 O O . PRO A 1 78 ? 16.883 -9.080 -4.389 1.00 91.00 78 PRO A O 1
ATOM 622 N N . ASP A 1 79 ? 14.768 -8.539 -4.999 1.00 87.25 79 ASP A N 1
ATOM 623 C CA . ASP A 1 79 ? 15.093 -7.797 -6.218 1.00 87.25 79 ASP A CA 1
ATOM 624 C C . ASP A 1 79 ? 15.401 -6.320 -5.921 1.00 87.25 79 ASP A C 1
ATOM 626 O O . ASP A 1 79 ? 15.935 -5.596 -6.761 1.00 87.25 79 ASP A O 1
ATOM 630 N N . SER A 1 80 ? 15.111 -5.864 -4.701 1.00 87.25 80 SER A N 1
ATOM 631 C CA . SER A 1 80 ? 15.360 -4.496 -4.266 1.00 87.25 80 SER A CA 1
ATOM 632 C C . SER A 1 80 ? 16.731 -4.365 -3.605 1.00 87.25 80 SER A C 1
ATOM 634 O O . SER A 1 80 ? 16.838 -4.193 -2.396 1.00 87.25 80 SER A O 1
ATOM 636 N N . ARG A 1 81 ? 17.802 -4.466 -4.390 1.00 87.19 81 ARG A N 1
ATOM 637 C CA . ARG A 1 81 ? 19.176 -4.367 -3.873 1.00 87.19 81 ARG A CA 1
ATOM 638 C C . ARG A 1 81 ? 19.813 -3.012 -4.153 1.00 87.19 81 ARG A C 1
ATOM 640 O O . ARG A 1 81 ? 19.553 -2.413 -5.196 1.00 87.19 81 ARG A O 1
ATOM 647 N N . ASP A 1 82 ? 20.638 -2.544 -3.222 1.00 83.50 82 ASP A N 1
ATOM 648 C CA . ASP A 1 82 ? 21.525 -1.403 -3.439 1.00 83.50 82 ASP A CA 1
ATOM 649 C C . ASP A 1 82 ? 22.787 -1.801 -4.231 1.00 83.50 82 ASP A C 1
ATOM 651 O O . ASP A 1 82 ? 22.964 -2.952 -4.638 1.00 83.50 82 ASP A O 1
ATOM 655 N N . GLU A 1 83 ? 23.677 -0.836 -4.461 1.00 84.50 83 GLU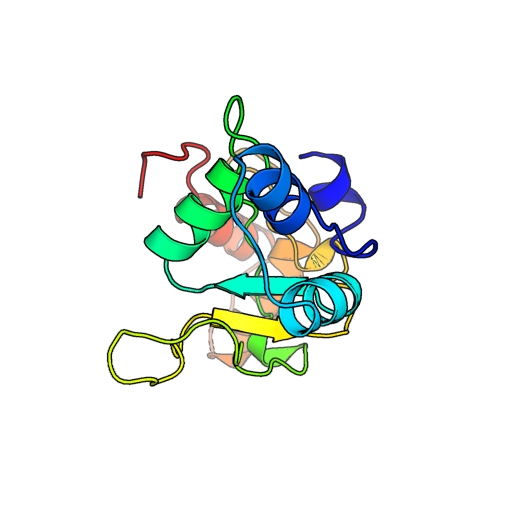 A N 1
ATOM 656 C CA . GLU A 1 83 ? 24.946 -1.041 -5.1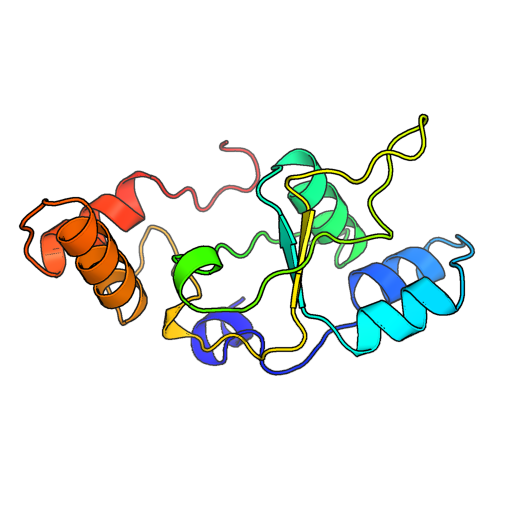76 1.00 84.50 83 GLU A CA 1
ATOM 657 C C . GLU A 1 83 ? 25.901 -2.034 -4.491 1.00 84.50 83 GLU A C 1
ATOM 659 O O . GLU A 1 83 ? 26.763 -2.610 -5.155 1.00 84.50 83 GLU A O 1
ATOM 664 N N . ASN A 1 84 ? 25.722 -2.278 -3.190 1.00 89.31 84 ASN A N 1
ATOM 665 C CA . ASN A 1 84 ? 26.497 -3.239 -2.407 1.00 89.31 84 ASN A CA 1
ATOM 666 C C . ASN A 1 84 ? 25.840 -4.629 -2.377 1.00 89.31 84 ASN A C 1
ATOM 668 O O . ASN A 1 84 ? 26.392 -5.564 -1.798 1.00 89.31 84 ASN A O 1
ATOM 672 N N . GLY A 1 85 ? 24.673 -4.787 -3.010 1.00 87.00 85 GLY A N 1
ATOM 673 C CA . GLY A 1 85 ? 23.906 -6.027 -3.031 1.00 87.00 85 GLY A CA 1
ATOM 674 C C . GLY A 1 85 ? 23.005 -6.227 -1.810 1.00 87.00 85 GLY A C 1
ATOM 675 O O . GLY A 1 85 ? 22.377 -7.285 -1.709 1.00 87.00 85 GLY A O 1
ATOM 676 N N . GLU A 1 86 ? 22.898 -5.245 -0.914 1.00 91.44 86 GLU A N 1
ATOM 677 C CA . GLU A 1 86 ? 22.058 -5.318 0.282 1.00 91.44 86 GLU A CA 1
ATOM 678 C C . GLU A 1 86 ? 20.594 -5.050 -0.061 1.00 91.44 86 GLU A C 1
ATOM 680 O O . GLU A 1 86 ? 20.272 -4.147 -0.831 1.00 91.44 86 GLU A O 1
ATOM 685 N N . ILE A 1 87 ? 19.683 -5.838 0.516 1.00 90.88 87 ILE A N 1
ATOM 686 C CA . ILE A 1 87 ? 18.249 -5.689 0.249 1.00 90.88 87 ILE A CA 1
ATOM 687 C C . ILE A 1 87 ? 17.702 -4.467 1.002 1.00 90.88 87 ILE A C 1
ATOM 689 O O . ILE A 1 87 ? 17.880 -4.329 2.215 1.00 90.88 87 ILE A O 1
ATOM 693 N N . PHE A 1 88 ? 16.962 -3.601 0.309 1.00 88.31 88 PHE A N 1
ATOM 694 C CA . PHE A 1 88 ? 16.288 -2.452 0.899 1.00 88.31 88 PHE A CA 1
ATOM 695 C C 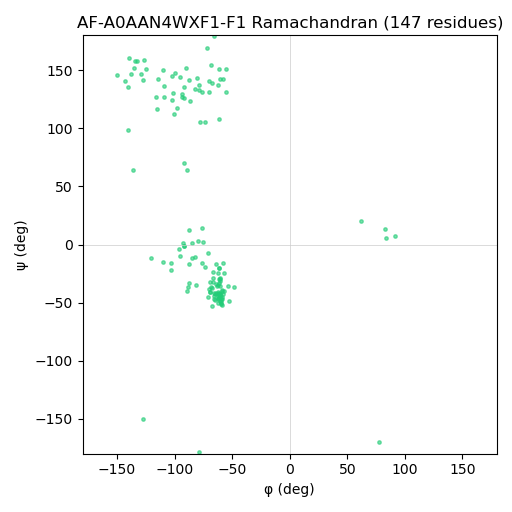. PHE A 1 88 ? 15.257 -2.909 1.937 1.00 88.31 88 PHE A C 1
ATOM 697 O O . PHE A 1 88 ? 14.167 -3.371 1.608 1.00 88.31 88 PHE A O 1
ATOM 704 N N . LYS A 1 89 ? 15.561 -2.687 3.222 1.00 89.94 89 LYS A N 1
ATOM 705 C CA . LYS A 1 89 ? 14.741 -3.131 4.369 1.00 89.94 89 LYS A CA 1
ATOM 706 C C . LYS A 1 89 ? 13.293 -2.625 4.396 1.00 89.94 89 LYS A C 1
ATOM 708 O O . LYS A 1 89 ? 12.485 -3.119 5.176 1.00 89.94 89 LYS A O 1
ATOM 713 N N . TYR A 1 90 ? 12.980 -1.603 3.604 1.00 90.25 90 TYR A N 1
ATOM 714 C CA . TYR A 1 90 ? 11.640 -1.024 3.520 1.00 90.25 90 TYR A CA 1
ATOM 715 C C . TYR A 1 90 ? 10.815 -1.587 2.368 1.00 90.25 90 TYR A C 1
ATOM 717 O O . TYR A 1 90 ? 9.625 -1.295 2.321 1.00 90.25 90 TYR A O 1
ATOM 725 N N . ASN A 1 91 ? 11.421 -2.351 1.460 1.00 92.25 91 ASN A N 1
ATOM 726 C CA . ASN A 1 91 ? 10.759 -2.940 0.306 1.00 92.25 91 ASN A CA 1
ATOM 727 C C . ASN A 1 91 ? 10.402 -4.382 0.638 1.00 92.25 91 ASN A C 1
ATOM 729 O O . ASN A 1 91 ? 11.260 -5.215 0.930 1.00 92.25 91 ASN A O 1
ATOM 733 N N . VAL A 1 92 ? 9.106 -4.655 0.633 1.00 94.12 92 VAL A N 1
ATOM 734 C CA . VAL A 1 92 ? 8.552 -5.941 1.032 1.00 94.12 92 VAL A CA 1
ATOM 735 C C . VAL A 1 92 ? 7.535 -6.409 0.015 1.00 94.12 92 VAL A C 1
ATOM 737 O O . VAL A 1 92 ? 6.929 -5.625 -0.719 1.00 94.12 92 VAL A O 1
ATOM 740 N N . ARG A 1 93 ? 7.303 -7.711 -0.002 1.00 93.50 93 ARG A N 1
ATOM 741 C CA . ARG A 1 93 ? 6.334 -8.341 -0.880 1.00 93.50 93 ARG A CA 1
ATOM 742 C C . ARG A 1 93 ? 5.577 -9.441 -0.153 1.00 93.50 93 ARG A C 1
ATOM 744 O O . ARG A 1 93 ? 5.994 -9.937 0.891 1.00 93.50 93 ARG A O 1
ATOM 751 N N . THR A 1 94 ? 4.424 -9.815 -0.691 1.00 94.00 94 THR A N 1
ATOM 752 C CA . THR A 1 94 ? 3.634 -10.935 -0.173 1.00 94.00 94 THR A CA 1
ATOM 753 C C . THR A 1 94 ? 2.834 -11.600 -1.279 1.00 94.00 94 THR A C 1
ATOM 755 O O . THR A 1 94 ? 2.352 -10.939 -2.198 1.00 94.00 94 THR A O 1
ATOM 758 N N . LYS A 1 95 ? 2.658 -12.921 -1.186 1.00 93.31 95 LYS A N 1
ATOM 759 C CA . LYS A 1 95 ? 1.785 -13.678 -2.099 1.00 93.31 95 LYS A CA 1
ATOM 760 C C . LYS A 1 95 ? 0.305 -13.483 -1.775 1.00 93.31 95 LYS A C 1
ATOM 762 O O . LYS A 1 95 ? -0.544 -13.810 -2.603 1.00 93.31 95 LYS A O 1
ATOM 767 N N . SER A 1 96 ? -0.014 -12.968 -0.591 1.00 93.62 96 SER A N 1
ATOM 768 C CA . SER A 1 96 ? -1.387 -12.780 -0.136 1.00 93.62 96 SER A CA 1
ATOM 769 C C . SER A 1 96 ? -2.096 -11.670 -0.906 1.00 93.62 96 SER A C 1
ATOM 771 O O . SER A 1 96 ? -1.533 -10.607 -1.174 1.00 93.62 96 SER A O 1
ATOM 773 N N . SER A 1 97 ? -3.371 -11.893 -1.216 1.00 93.12 97 SER A N 1
ATOM 774 C CA . SER A 1 97 ? -4.269 -10.814 -1.617 1.00 93.12 97 SER A CA 1
ATOM 775 C C . SER A 1 97 ? -4.525 -9.891 -0.428 1.00 93.12 97 SER A C 1
ATOM 777 O O . SER A 1 97 ? -4.747 -10.373 0.682 1.00 93.12 97 SER A O 1
ATOM 779 N N . ILE A 1 98 ? -4.546 -8.577 -0.657 1.00 92.94 98 ILE A N 1
ATOM 780 C CA . ILE A 1 98 ? -4.831 -7.595 0.399 1.00 92.94 98 ILE A CA 1
ATOM 781 C C . ILE A 1 98 ? -6.287 -7.132 0.278 1.00 92.94 98 ILE A C 1
ATOM 783 O O . ILE A 1 98 ? -6.620 -6.461 -0.699 1.00 92.94 98 ILE A O 1
ATOM 787 N N . PRO A 1 99 ? -7.176 -7.458 1.234 1.00 92.94 99 PRO A N 1
ATOM 788 C CA . PRO A 1 99 ? -8.551 -6.971 1.233 1.00 92.94 99 PRO A CA 1
ATOM 789 C C . PRO A 1 99 ? -8.635 -5.443 1.325 1.00 92.94 99 PRO A C 1
ATOM 791 O O . PRO A 1 99 ? -7.817 -4.805 1.987 1.00 92.94 99 PRO A O 1
ATOM 794 N N . SER A 1 100 ? -9.691 -4.860 0.754 1.00 91.12 100 SER A N 1
ATOM 795 C CA . SER A 1 100 ? -9.911 -3.405 0.740 1.00 91.12 100 SER A CA 1
ATOM 796 C C . SER A 1 100 ? -9.955 -2.752 2.123 1.00 91.12 100 SER A C 1
ATOM 798 O O . SER A 1 100 ? -9.608 -1.585 2.241 1.00 91.12 100 SER A O 1
ATOM 800 N N . LYS A 1 101 ? -10.285 -3.489 3.195 1.00 92.19 101 LYS A N 1
ATOM 801 C CA . LYS A 1 101 ? -10.228 -2.958 4.572 1.00 92.19 101 LYS A CA 1
ATOM 802 C C . LYS A 1 101 ? -8.829 -2.515 5.020 1.00 92.19 101 LYS A C 1
ATOM 804 O O . LYS A 1 101 ? -8.730 -1.758 5.972 1.00 92.19 101 LYS A O 1
ATOM 809 N N . PHE A 1 102 ? -7.770 -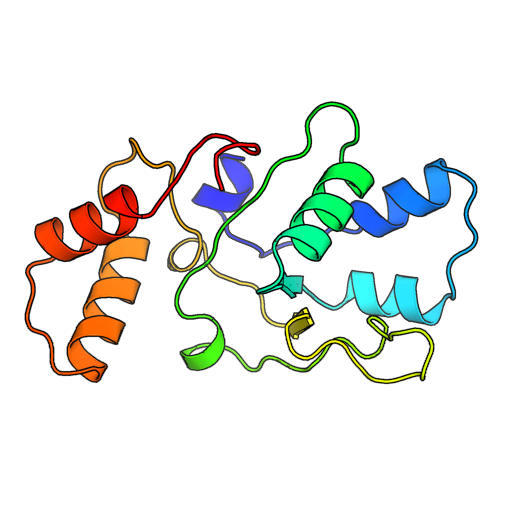2.996 4.370 1.00 93.69 102 PHE A N 1
ATOM 810 C CA . PHE A 1 102 ? -6.393 -2.572 4.640 1.00 93.69 102 PHE A CA 1
ATOM 811 C C . PHE A 1 102 ? -5.918 -1.482 3.678 1.00 93.69 102 PHE A C 1
ATOM 813 O O . PHE A 1 102 ? -4.802 -0.992 3.826 1.00 93.69 102 PHE A O 1
ATOM 820 N N . VAL A 1 103 ? -6.736 -1.112 2.690 1.00 90.75 103 VAL A N 1
ATOM 821 C CA . VAL A 1 103 ? -6.455 -0.023 1.758 1.00 90.75 103 VAL A CA 1
ATOM 822 C C . VAL A 1 103 ? -7.046 1.255 2.322 1.00 90.75 103 VAL A C 1
ATOM 824 O O . VAL A 1 103 ? -8.226 1.332 2.657 1.00 90.75 103 VAL A O 1
ATOM 827 N N . VAL A 1 104 ? -6.205 2.269 2.426 1.00 88.56 104 VAL A N 1
ATOM 828 C CA . VAL A 1 104 ? -6.568 3.540 3.027 1.00 88.56 104 VAL A CA 1
ATOM 829 C C . VAL A 1 104 ? -7.373 4.374 2.024 1.00 88.56 104 VAL A C 1
ATOM 831 O O . VAL A 1 104 ? -7.020 4.479 0.843 1.00 88.56 104 VAL A O 1
ATOM 834 N N . GLY A 1 105 ? -8.486 4.947 2.494 1.00 82.19 105 GLY A N 1
ATOM 835 C CA . GLY A 1 105 ? -9.331 5.851 1.706 1.00 82.19 105 GLY A CA 1
ATOM 836 C C . GLY A 1 105 ? -8.640 7.172 1.336 1.00 82.19 105 GLY A C 1
ATOM 837 O O . GLY A 1 105 ? -7.493 7.402 1.693 1.00 82.19 105 GLY A O 1
ATOM 838 N N . SER A 1 106 ? -9.338 8.050 0.608 1.00 80.31 106 SER A N 1
ATOM 839 C CA . SER A 1 106 ? -8.885 9.446 0.424 1.00 80.31 106 SER A CA 1
ATOM 840 C C . SER A 1 106 ? -8.976 10.211 1.743 1.00 80.31 106 SER A C 1
ATOM 842 O O . SER A 1 106 ? -9.851 9.905 2.565 1.00 80.31 106 SER A O 1
ATOM 844 N N . LYS A 1 107 ? -8.153 11.254 1.894 1.00 82.50 107 LYS A N 1
ATOM 845 C CA . LYS A 1 107 ? -8.178 12.194 3.022 1.00 82.50 107 LYS A CA 1
ATOM 846 C C . LYS A 1 107 ? -9.582 12.721 3.338 1.00 82.50 107 LYS A C 1
ATOM 848 O O . LYS A 1 107 ? -9.934 12.882 4.502 1.00 82.50 107 LYS A O 1
ATOM 853 N N . HIS A 1 108 ? -10.401 12.944 2.314 1.00 82.62 108 HIS A N 1
ATOM 854 C CA . HIS A 1 108 ? -11.755 13.493 2.453 1.00 82.62 108 HIS A CA 1
ATOM 855 C C . HIS A 1 108 ? -12.849 12.425 2.571 1.00 82.62 108 HIS A C 1
ATOM 857 O O . HIS A 1 108 ? -14.033 12.745 2.655 1.00 82.62 108 HIS A O 1
ATOM 863 N N . SER A 1 109 ? -12.480 11.143 2.561 1.00 80.56 109 SER A N 1
ATOM 864 C CA . SER A 1 109 ? -13.444 10.056 2.695 1.00 80.56 109 SER A CA 1
ATOM 865 C C . SER A 1 109 ? -13.829 9.821 4.154 1.00 80.56 109 SER A C 1
ATOM 867 O O . SER A 1 109 ? -12.983 9.875 5.050 1.00 80.56 109 SER A O 1
ATOM 869 N N . ALA A 1 110 ? -15.101 9.483 4.381 1.00 82.06 110 ALA A N 1
ATOM 870 C CA . ALA A 1 110 ? -15.572 9.054 5.692 1.00 82.06 110 ALA A CA 1
ATOM 871 C C . ALA A 1 110 ? -14.750 7.853 6.214 1.00 82.06 110 ALA A C 1
ATOM 873 O O . ALA A 1 110 ? -14.264 7.045 5.408 1.00 82.06 110 ALA A O 1
ATOM 874 N N . PRO A 1 111 ? -14.608 7.702 7.543 1.00 80.94 111 PRO A N 1
ATOM 875 C CA . PRO A 1 111 ? -14.035 6.505 8.148 1.00 80.94 111 PRO A CA 1
ATOM 876 C C . PRO A 1 111 ? -14.785 5.250 7.687 1.00 80.94 111 PRO A C 1
ATOM 878 O O . PRO A 1 111 ? -16.016 5.210 7.725 1.00 80.94 111 PRO A O 1
ATOM 881 N N . LYS A 1 112 ? -14.056 4.224 7.243 1.00 85.19 112 LYS A N 1
ATOM 882 C CA . LYS A 1 112 ? -14.625 2.931 6.840 1.00 85.19 112 LYS A CA 1
ATOM 883 C C . LYS A 1 112 ? -13.905 1.804 7.589 1.00 85.19 112 LYS A C 1
ATOM 885 O O . LYS A 1 112 ? -13.459 1.972 8.723 1.00 85.19 112 LYS A O 1
ATOM 890 N N . ASN A 1 113 ? -13.813 0.629 6.971 1.00 89.62 113 ASN A N 1
ATOM 891 C CA . ASN A 1 113 ? -13.175 -0.547 7.557 1.00 89.62 113 ASN A CA 1
ATOM 892 C C . ASN A 1 113 ? -11.673 -0.337 7.833 1.00 89.62 113 ASN A C 1
ATOM 894 O O . ASN A 1 113 ? -11.135 -0.971 8.735 1.00 89.62 113 ASN A O 1
ATOM 898 N N . ASP A 1 114 ? -11.017 0.583 7.124 1.00 88.69 114 ASP A N 1
ATOM 899 C CA . ASP A 1 114 ? -9.634 1.006 7.382 1.00 88.69 114 ASP A CA 1
ATOM 900 C C . ASP A 1 114 ? -9.470 1.652 8.765 1.00 88.69 114 ASP A C 1
ATOM 902 O O . ASP A 1 114 ? -8.531 1.340 9.498 1.00 88.69 114 ASP A O 1
ATOM 906 N N . ALA A 1 115 ? -10.434 2.475 9.182 1.00 91.44 115 ALA A N 1
ATOM 907 C CA . ALA A 1 115 ? -10.444 3.069 10.517 1.00 91.44 115 ALA A CA 1
ATOM 908 C C . ALA A 1 115 ? -10.640 2.019 11.626 1.00 91.44 115 ALA A C 1
ATOM 910 O O . ALA A 1 115 ? -10.139 2.195 12.736 1.00 91.44 115 ALA A O 1
ATOM 911 N N . GLN A 1 116 ? -11.331 0.907 11.338 1.00 92.69 116 GLN A N 1
ATOM 912 C CA . GLN A 1 116 ? -11.463 -0.202 12.290 1.00 92.69 116 GLN A CA 1
ATOM 913 C C . GLN A 1 116 ? -10.135 -0.936 12.491 1.00 92.69 116 GLN A C 1
ATOM 915 O O . GLN A 1 116 ? -9.802 -1.261 13.630 1.00 92.69 116 GLN A O 1
ATOM 920 N N . VAL A 1 117 ? -9.373 -1.158 11.410 1.00 94.00 117 VAL A N 1
ATOM 921 C CA . V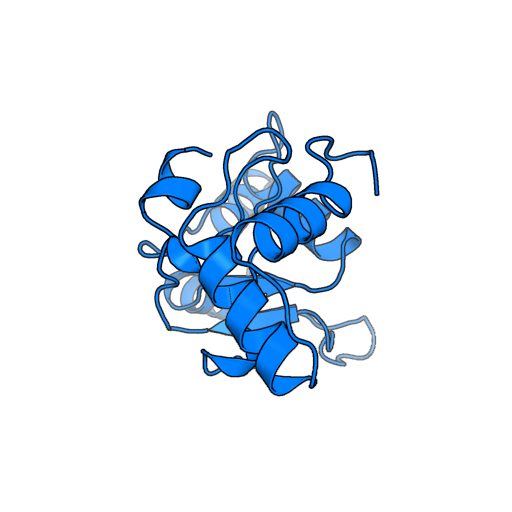AL A 1 117 ? -8.015 -1.720 11.492 1.00 94.00 117 VAL A CA 1
ATOM 922 C C . VAL A 1 117 ? -7.138 -0.803 12.338 1.00 94.00 117 VAL A C 1
ATOM 924 O O . VAL A 1 117 ? -6.578 -1.251 13.334 1.00 94.00 117 VAL A O 1
ATOM 927 N N . PHE A 1 118 ? -7.113 0.496 12.032 1.00 93.62 118 PHE A N 1
ATOM 928 C CA . PHE A 1 118 ? -6.297 1.446 12.786 1.00 93.62 118 PHE A CA 1
ATOM 929 C C . PHE A 1 118 ? -6.683 1.527 14.267 1.00 93.62 118 PHE A C 1
ATOM 931 O O . PHE A 1 118 ? -5.823 1.516 15.143 1.00 93.62 118 PHE A O 1
ATOM 938 N N . LYS A 1 119 ? -7.986 1.546 14.576 1.00 94.38 119 LYS A N 1
ATOM 939 C CA . LYS A 1 119 ? -8.478 1.504 15.958 1.00 94.38 119 LYS A CA 1
ATOM 940 C C . LYS A 1 119 ? -7.980 0.263 16.706 1.00 94.38 119 LYS A C 1
ATOM 942 O O . LYS A 1 119 ? -7.665 0.365 17.891 1.00 94.38 119 LYS A O 1
ATOM 947 N N . ALA A 1 120 ? -7.947 -0.898 16.048 1.00 93.88 120 ALA A N 1
ATOM 948 C CA . ALA A 1 120 ? -7.448 -2.129 16.653 1.00 93.88 120 ALA A CA 1
ATOM 949 C C . ALA A 1 120 ? -5.946 -2.032 16.964 1.00 93.88 120 ALA A C 1
ATOM 951 O O . ALA A 1 120 ? -5.562 -2.340 18.090 1.00 93.88 120 ALA A O 1
ATOM 952 N N . GLU A 1 121 ? -5.140 -1.510 16.037 1.00 93.06 121 GLU A N 1
ATOM 953 C CA . GLU A 1 121 ? -3.699 -1.308 16.251 1.00 93.06 121 GLU A CA 1
ATOM 954 C C . GLU A 1 121 ? -3.415 -0.288 17.359 1.00 93.06 121 GLU A C 1
ATOM 956 O O . GLU A 1 121 ? -2.585 -0.524 18.233 1.00 93.06 121 GLU A O 1
ATOM 961 N N . MET A 1 122 ? -4.160 0.821 17.402 1.00 92.94 122 MET A N 1
ATOM 962 C CA . MET A 1 122 ? -4.023 1.795 18.488 1.00 92.94 122 MET A CA 1
ATOM 963 C C . MET A 1 122 ? -4.389 1.195 19.848 1.00 92.94 122 MET A C 1
ATOM 965 O O . MET A 1 122 ? -3.741 1.504 20.846 1.00 92.94 122 MET A O 1
ATOM 969 N N . ARG A 1 123 ? -5.389 0.308 19.895 1.00 95.31 123 ARG A N 1
ATOM 970 C CA . ARG A 1 123 ? -5.739 -0.433 21.113 1.00 95.31 123 ARG A CA 1
ATOM 971 C C . ARG A 1 123 ? -4.619 -1.371 21.551 1.00 95.31 123 ARG A C 1
ATOM 973 O O . ARG A 1 123 ? -4.348 -1.441 22.746 1.00 95.31 123 ARG A O 1
ATOM 980 N N . GLU A 1 124 ? -3.986 -2.076 20.620 1.00 93.31 124 GLU A N 1
ATOM 981 C CA . GLU A 1 124 ? -2.831 -2.938 20.904 1.00 93.31 124 GLU A CA 1
ATOM 982 C C . GLU A 1 124 ? -1.629 -2.134 21.415 1.00 93.31 124 GLU A C 1
ATOM 984 O O . GLU A 1 124 ? -0.946 -2.574 22.335 1.00 93.31 124 GLU A O 1
ATOM 989 N N . ALA A 1 125 ? -1.449 -0.906 20.923 1.00 93.00 125 ALA A N 1
ATOM 990 C CA . ALA A 1 125 ? -0.472 0.054 21.437 1.00 93.00 125 ALA A CA 1
ATOM 991 C C . ALA A 1 125 ? -0.874 0.720 22.776 1.00 93.00 125 ALA A C 1
ATOM 993 O O . ALA A 1 125 ? -0.143 1.563 23.291 1.00 93.00 125 ALA A O 1
ATOM 994 N N . GLY A 1 126 ? -2.022 0.359 23.366 1.00 96.38 126 GLY A N 1
ATOM 995 C CA . GLY A 1 126 ? -2.469 0.852 24.674 1.00 96.38 126 GLY A CA 1
ATOM 996 C C . GLY A 1 126 ? -3.347 2.110 24.645 1.00 96.38 126 GLY A C 1
ATOM 997 O O . GLY A 1 126 ? -3.686 2.645 25.702 1.00 96.38 126 GLY A O 1
ATOM 998 N N . HIS A 1 127 ? -3.772 2.575 23.470 1.00 95.69 127 HIS A N 1
ATOM 999 C CA . HIS A 1 127 ? -4.638 3.745 23.320 1.00 95.69 127 HIS A CA 1
ATOM 1000 C C . HIS A 1 127 ? -6.121 3.362 23.219 1.00 95.69 127 HIS A C 1
ATOM 1002 O O . HIS A 1 127 ? -6.502 2.366 22.607 1.00 95.69 127 HIS A O 1
ATOM 1008 N N . LYS A 1 128 ? -7.006 4.186 23.786 1.00 95.56 128 LYS A N 1
ATOM 1009 C CA . LYS A 1 128 ? -8.462 4.016 23.669 1.00 95.56 128 LYS A CA 1
ATOM 1010 C C . LYS A 1 128 ? -9.051 5.191 22.907 1.00 95.56 128 LYS A C 1
ATOM 1012 O O . LYS A 1 128 ? -9.004 6.316 23.389 1.00 95.56 128 LYS A O 1
ATOM 1017 N N . VAL A 1 129 ? -9.634 4.908 21.748 1.00 94.31 129 VAL A N 1
ATOM 1018 C CA . VAL A 1 129 ? -10.312 5.904 20.911 1.00 94.31 129 VAL A CA 1
ATOM 1019 C C . VAL A 1 129 ? -11.654 5.377 20.408 1.00 94.31 129 VAL A C 1
ATOM 1021 O O . VAL A 1 129 ? -11.873 4.160 20.321 1.00 94.31 129 VAL A O 1
ATOM 1024 N N . SER A 1 130 ? -12.552 6.284 20.032 1.00 94.06 130 SER A N 1
ATOM 1025 C CA . SER A 1 130 ? -13.741 5.938 19.251 1.00 94.06 130 SER A CA 1
ATOM 1026 C C . SER A 1 130 ? -13.371 5.584 17.800 1.00 94.06 130 SER A C 1
ATOM 1028 O O . SER A 1 130 ? -12.231 5.762 17.365 1.00 94.06 130 SER A O 1
ATOM 1030 N N . LEU A 1 131 ? -14.321 5.032 17.038 1.00 91.50 131 LEU A N 1
ATOM 1031 C CA . LEU A 1 131 ? -14.082 4.753 15.615 1.00 91.50 131 LEU A CA 1
ATOM 1032 C C . LEU A 1 131 ? -13.933 6.055 14.813 1.00 91.50 131 LEU A C 1
ATOM 1034 O O . LEU A 1 131 ? -13.097 6.137 13.920 1.00 91.50 131 LEU A O 1
ATOM 1038 N N . GLU A 1 132 ? -14.711 7.071 15.173 1.00 90.62 132 GLU A N 1
ATOM 1039 C CA . GLU A 1 132 ? -14.691 8.406 14.581 1.00 90.62 132 GLU A CA 1
ATOM 1040 C C . GLU A 1 132 ? -13.332 9.069 14.807 1.00 90.62 132 GLU A C 1
ATOM 1042 O O . GLU A 1 132 ? -12.730 9.550 13.853 1.00 90.62 132 GLU A O 1
ATOM 1047 N N . GLN A 1 133 ? -12.807 9.010 16.036 1.00 92.62 133 GLN A N 1
ATOM 1048 C CA . GLN A 1 133 ? -11.477 9.527 16.372 1.00 92.62 133 GLN A CA 1
ATOM 1049 C C . GLN A 1 133 ? -10.367 8.800 15.607 1.00 92.62 133 GLN A C 1
ATOM 1051 O O . GLN A 1 133 ? -9.495 9.450 15.039 1.00 92.62 133 GLN A O 1
ATOM 1056 N N . ALA A 1 134 ? -10.406 7.462 15.546 1.00 92.88 134 ALA A N 1
ATOM 1057 C CA . ALA A 1 134 ? -9.444 6.694 14.753 1.00 92.88 134 ALA A CA 1
ATOM 1058 C C . ALA A 1 134 ? -9.494 7.103 13.275 1.00 92.88 134 ALA A C 1
ATOM 1060 O O . ALA A 1 134 ? -8.464 7.333 12.650 1.00 92.88 134 ALA A O 1
ATOM 1061 N N . GLY A 1 135 ? -10.702 7.226 12.727 1.00 91.06 135 GLY A N 1
ATOM 1062 C CA . GLY A 1 135 ? -10.915 7.670 11.360 1.00 91.06 135 GLY A CA 1
ATOM 1063 C C . GLY A 1 135 ? -10.365 9.068 11.103 1.00 91.06 135 GLY A C 1
ATOM 1064 O O . GLY A 1 135 ? -9.629 9.251 10.142 1.00 91.06 135 GLY A O 1
ATOM 1065 N N . GLN A 1 136 ? -10.670 10.029 11.975 1.00 89.25 136 GLN A N 1
ATOM 1066 C CA . GLN A 1 136 ? -10.172 11.399 11.878 1.00 89.25 136 GLN A CA 1
ATOM 1067 C C . GLN A 1 136 ? -8.640 11.441 11.901 1.00 89.25 136 GLN A C 1
ATOM 1069 O O . GLN A 1 136 ? -8.041 11.971 10.970 1.00 89.25 136 GLN A O 1
ATOM 1074 N N . LEU A 1 137 ? -8.009 10.810 12.894 1.00 90.81 137 LEU A N 1
ATOM 1075 C CA . LEU A 1 137 ? -6.549 10.746 13.012 1.00 90.81 137 LEU A CA 1
ATOM 1076 C C . LEU A 1 137 ? -5.906 10.114 11.773 1.00 90.81 137 LEU A C 1
ATOM 1078 O O . LEU A 1 137 ? -4.922 10.628 11.245 1.00 90.81 137 LEU A O 1
ATOM 1082 N N . LEU A 1 138 ? -6.496 9.027 11.264 1.00 89.19 138 LEU A N 1
ATOM 1083 C CA . LEU A 1 138 ? -6.018 8.366 10.054 1.00 89.19 138 LEU A CA 1
ATOM 1084 C C . LEU A 1 138 ? -6.079 9.293 8.833 1.00 89.19 138 LEU A C 1
ATOM 1086 O O . LEU A 1 138 ? -5.230 9.165 7.957 1.00 89.19 138 LEU A O 1
ATOM 1090 N N . ARG A 1 139 ? -7.061 10.202 8.745 1.00 87.94 139 ARG A N 1
ATOM 1091 C CA . ARG A 1 139 ? -7.180 11.185 7.651 1.00 87.94 139 ARG A CA 1
ATOM 1092 C C . ARG A 1 139 ? -6.281 12.404 7.843 1.00 87.94 139 ARG A C 1
ATOM 1094 O O . ARG A 1 139 ? -5.765 12.921 6.859 1.00 87.94 139 ARG A O 1
ATOM 1101 N N . GLU A 1 140 ? -6.065 12.856 9.074 1.00 84.38 140 GLU A N 1
ATOM 1102 C CA . GLU A 1 140 ? -5.223 14.025 9.371 1.00 84.38 140 GLU A CA 1
ATOM 1103 C C . GLU A 1 140 ? -3.787 13.842 8.874 1.00 84.38 140 GLU A C 1
ATOM 1105 O O . GLU A 1 140 ? -3.212 14.761 8.291 1.00 84.38 140 GLU A O 1
ATOM 1110 N N . VAL A 1 141 ? -3.244 12.632 9.018 1.00 77.50 141 VAL A N 1
ATOM 1111 C CA . VAL A 1 141 ? -1.887 12.286 8.568 1.00 77.50 141 VAL A CA 1
ATOM 1112 C C . VAL A 1 141 ? -1.812 11.891 7.090 1.00 77.50 141 VAL A C 1
ATOM 1114 O O . VAL A 1 141 ? -0.742 11.536 6.601 1.00 77.50 141 VAL A O 1
ATOM 1117 N N . GLN A 1 142 ? -2.934 11.922 6.362 1.00 77.81 142 GLN A N 1
ATOM 1118 C CA . GLN A 1 142 ? -2.953 11.676 4.924 1.00 77.81 142 GLN A CA 1
ATOM 1119 C C . GLN A 1 142 ? -2.763 12.960 4.132 1.00 77.81 142 GLN A C 1
ATOM 1121 O O . GLN A 1 142 ? -3.191 14.054 4.513 1.00 77.81 142 GLN A O 1
ATOM 1126 N N . THR A 1 143 ? -2.203 12.780 2.943 1.00 69.69 143 THR A N 1
ATOM 1127 C CA . THR A 1 143 ? -2.300 13.756 1.872 1.00 69.69 143 THR A CA 1
ATOM 1128 C C . THR A 1 143 ? -2.818 13.078 0.611 1.00 69.69 143 THR A C 1
ATOM 1130 O O . THR A 1 143 ? -2.461 11.929 0.319 1.00 69.69 143 THR A O 1
ATOM 1133 N N . ASP A 1 144 ? -3.663 13.804 -0.114 1.00 66.38 144 ASP A N 1
ATOM 1134 C CA . ASP A 1 144 ? -4.167 13.401 -1.427 1.00 66.38 144 ASP A CA 1
ATOM 1135 C C . ASP A 1 144 ? -3.279 13.953 -2.567 1.00 66.38 144 ASP A C 1
ATOM 1137 O O . ASP A 1 144 ? -3.537 13.662 -3.729 1.00 66.38 144 ASP A O 1
ATOM 1141 N N . SER A 1 145 ? -2.222 14.714 -2.249 1.00 64.12 145 SER A N 1
ATOM 1142 C CA . SER A 1 145 ? -1.212 15.197 -3.202 1.00 64.12 145 SER A CA 1
ATOM 1143 C C . SER A 1 145 ? 0.002 14.261 -3.277 1.00 64.12 145 SER A C 1
ATOM 1145 O O . SER A 1 145 ? 0.630 13.913 -2.279 1.00 64.12 145 SER A O 1
ATOM 1147 N N . ASP A 1 146 ? 0.401 13.875 -4.483 1.00 58.25 146 ASP A N 1
ATOM 1148 C CA . ASP A 1 146 ? 1.613 13.068 -4.665 1.00 58.25 146 ASP A CA 1
ATOM 1149 C C . ASP A 1 146 ? 2.913 13.867 -4.395 1.00 58.25 146 ASP A C 1
ATOM 1151 O O . ASP A 1 146 ? 4.002 13.285 -4.312 1.00 58.25 146 ASP A O 1
ATOM 1155 N N . GLU A 1 147 ? 2.806 15.187 -4.188 1.00 57.62 147 GLU A N 1
ATOM 1156 C CA . GLU A 1 147 ? 3.911 16.096 -3.855 1.00 57.62 147 GLU A CA 1
ATOM 1157 C C . GLU A 1 147 ? 3.968 16.515 -2.369 1.00 5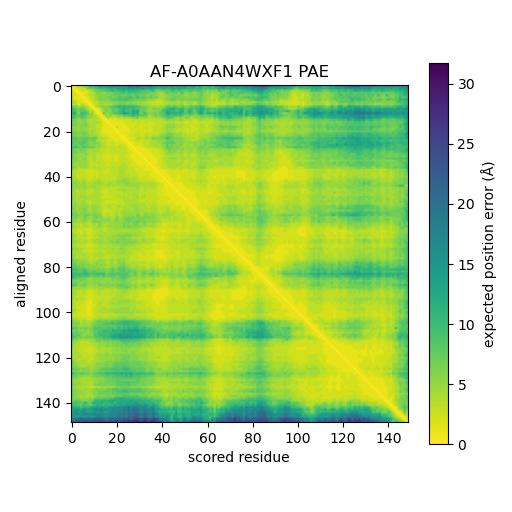7.62 147 GLU A C 1
ATOM 1159 O O . GLU A 1 147 ? 5.022 16.954 -1.916 1.00 57.62 147 GLU A O 1
ATOM 1164 N N . ASP A 1 148 ? 2.898 16.319 -1.585 1.00 49.22 148 ASP A N 1
ATOM 1165 C CA . ASP A 1 148 ? 2.721 16.921 -0.239 1.00 49.22 148 ASP A CA 1
ATOM 1166 C C . ASP A 1 148 ? 3.312 16.133 0.946 1.00 49.22 148 ASP A C 1
ATOM 1168 O O . ASP A 1 148 ? 3.039 16.419 2.112 1.00 49.22 148 ASP A O 1
ATOM 1172 N N . PHE A 1 149 ? 4.137 15.141 0.676 1.00 45.66 149 PHE A N 1
ATOM 1173 C CA . PHE A 1 149 ? 5.054 14.553 1.654 1.00 45.66 149 PHE A CA 1
ATOM 1174 C C . PHE A 1 149 ? 6.375 14.536 0.986 1.00 45.66 149 PHE A C 1
ATOM 1176 O O . PHE A 1 149 ? 6.297 14.086 -0.174 1.00 45.66 149 PHE A O 1
#

Mean predicted aligned error: 5.53 Å

Foldseek 3Di:
DVCCLQFNQQAQDCLLVVLCVVVVDDDDVVVSVVSRQKDKFFPDLVVQQSSQCSSPVVDRDGWDFPDDVVPFDKDFDQVQADPVSDTDPGIIIHSDTDGSLRIDDALPDQQDSVLVRQQVVCVVVVDHDDSRVSRNVSSVPDDRDSPPD

Solvent-accessible surface area (backbone atoms only — not comparable to full-atom values): 8610 Å² total; per-residue (Å²): 110,66,63,44,50,68,56,20,51,65,71,65,64,52,42,43,58,55,31,40,49,73,70,72,48,89,75,60,66,68,57,56,55,48,37,66,56,30,46,78,49,58,78,41,65,68,60,47,52,52,46,22,38,37,41,30,74,88,68,51,65,89,82,52,68,54,68,53,82,85,74,45,81,69,41,74,33,83,85,43,49,50,100,87,66,50,60,44,88,46,34,29,28,24,71,65,62,42,57,19,47,37,28,50,75,59,48,88,50,77,68,53,59,34,19,53,52,50,39,51,54,40,40,75,75,70,45,88,75,54,62,66,54,30,18,49,57,62,27,69,79,45,68,84,49,94,75,76,112

Secondary structure (DSSP, 8-state):
-HHHHHH-B-S---HHHHHHHHTT----HHHHHHHHH-EEEES-HHHHHHHHHHH-SSS-----B-SHHHHS--EE-TT-B-TTS-B-TTEEEESS-B-GGGB---TTSPP-HHHHHHHHHHHHTT----HHHHHHHHHHT--S-TT--

Nearest PDB structures (foldseek):
  6spg-assembly1_U  TM=2.625E-01  e=6.002E+00  Pseudomonas aeruginosa
  5v93-assembly1_M  TM=2.254E-01  e=6.002E+00  Mycobacterium tuberculosis
  5xym-assembly1_M  TM=2.257E-01  e=5.645E+00  Mycolicibacterium smegmatis MC2 155
  5myj-assembly1_BP  TM=2.113E-01  e=6.784E+00  Lactococcus cremoris subsp. cremoris MG1363
  4v71-assembly1_BM  TM=2.178E-01  e=8.668E+00  Escherichia coli K-12

pLDDT: mean 86.07, std 8.8, range [45.66, 96.38]

Sequence (149 aa):
MDELRNLGFQRRRSGAVEGTLRAGYELNENVIESASQHNYFTGSRESAKCYARRSDPQNPTLVRTIGLPNNFNLELDPDSRDENGEIFKYNVRTKSSIPSKFVVGSKHSAPKNDAQVFKAEMREAGHKVSLEQAGQLLREVQTDSDEDF

Radius of gyration: 16.34 Å; Cα contacts (8 Å, |Δi|>4): 214; chains: 1; bounding box: 42×31×48 Å